Protein AF-A0A6C0FCB4-F1 (afdb_monomer)

Radius of gyration: 22.5 Å; Cα contacts (8 Å, |Δi|>4): 168; chains: 1; bounding box: 81×47×29 Å

Foldseek 3Di:
DDDDDDDDDPPPPPPPPDPDPPDQFKAWDKDQDPDQQAGIKIFIDGNNHTDDIDGADGPPDAFCLHPVDPVVLVVVCVVCVVPDDLVDLNYRSVCCCQQGSNDNHNVVSVVRSCVVVVHD

pLDDT: mean 83.33, std 19.89, range [38.06, 97.88]

Organism: NCBI:txid1070528

Mean predicted aligned error: 10.15 Å

Solvent-accessible surface area (backbone atoms only — not comparable to full-atom values): 7071 Å² total; per-residue (Å²): 138,89,80,88,84,86,82,78,87,80,79,78,78,76,72,83,81,67,88,72,86,70,64,84,39,46,30,57,45,78,46,74,32,90,50,79,70,25,43,28,24,42,39,34,28,47,62,86,40,79,77,47,74,34,64,25,51,59,42,95,63,86,44,25,41,74,71,56,49,63,66,62,38,50,55,52,48,70,70,38,66,85,78,42,65,63,85,45,68,82,36,46,54,18,40,32,43,37,35,36,50,61,33,61,38,50,69,58,7,46,52,50,45,26,65,76,71,65,35,84

Nearest PDB structures (foldseek):
  4mda-assembly1_A  TM=3.218E-01  e=2.324E+00  Drosophila mauritiana
  5j8b-assembly1_z  TM=3.721E-01  e=3.433E+00  Thermus thermophilus HB8
  9asp-assembly1_B  TM=4.095E-01  e=9.718E+00  Homo sapiens
  9asn-assembly1_B  TM=2.136E-01  e=3.433E+00  Homo sapiens

Structure (mmCIF, N/CA/C/O backbone):
data_AF-A0A6C0FCB4-F1
#
_entry.id   AF-A0A6C0FCB4-F1
#
loop_
_atom_site.group_PDB
_atom_site.id
_atom_site.type_symbol
_atom_site.label_atom_id
_atom_site.label_alt_id
_atom_site.label_comp_id
_atom_site.label_asym_id
_atom_site.label_entity_id
_atom_site.label_seq_id
_atom_site.pdbx_PDB_ins_code
_atom_site.Cartn_x
_atom_site.Cartn_y
_atom_site.Cartn_z
_atom_site.occupancy
_atom_site.B_iso_or_equiv
_atom_site.auth_seq_id
_atom_site.auth_comp_id
_atom_site.auth_asym_id
_atom_site.auth_atom_id
_atom_site.pdbx_PDB_model_num
ATOM 1 N N . MET A 1 1 ? -64.954 35.441 -7.667 1.00 42.50 1 MET A N 1
ATOM 2 C CA . MET A 1 1 ? -65.011 34.122 -6.995 1.00 42.50 1 MET A CA 1
ATOM 3 C C . MET A 1 1 ? -63.681 33.387 -7.160 1.00 42.50 1 MET A C 1
ATOM 5 O O . MET A 1 1 ? -63.205 33.252 -8.270 1.00 42.50 1 MET A O 1
ATOM 9 N N . LYS A 1 2 ? -63.098 33.031 -6.006 1.00 40.91 2 LYS A N 1
ATOM 10 C CA . LYS A 1 2 ? -62.128 31.984 -5.609 1.00 40.91 2 LYS A CA 1
ATOM 11 C C . LYS A 1 2 ? -61.284 31.157 -6.613 1.00 40.91 2 LYS A C 1
ATOM 13 O O . LYS A 1 2 ? -61.780 30.575 -7.566 1.00 40.91 2 LYS A O 1
ATOM 18 N N . THR A 1 3 ? -60.068 30.902 -6.093 1.00 44.44 3 THR A N 1
ATOM 19 C CA . THR A 1 3 ? -59.055 29.834 -6.313 1.00 44.44 3 THR A CA 1
ATOM 20 C C . THR A 1 3 ? -57.971 30.168 -7.345 1.00 44.44 3 THR A C 1
ATOM 22 O O . THR A 1 3 ? -58.257 30.300 -8.520 1.00 44.44 3 THR A O 1
ATOM 25 N N . ILE A 1 4 ? -56.718 30.500 -6.984 1.00 45.31 4 ILE A N 1
ATOM 26 C CA . ILE A 1 4 ? -55.683 29.837 -6.146 1.00 45.31 4 ILE A CA 1
ATOM 27 C C . ILE A 1 4 ? -55.354 28.419 -6.632 1.00 45.31 4 ILE A C 1
ATOM 29 O O . ILE A 1 4 ? -55.779 27.430 -6.041 1.00 45.31 4 ILE A O 1
ATOM 33 N N . GLY A 1 5 ? -54.522 28.334 -7.672 1.00 44.12 5 GLY A N 1
ATOM 34 C CA . GLY A 1 5 ? -53.808 27.119 -8.064 1.00 44.12 5 GLY A CA 1
ATOM 35 C C . GLY A 1 5 ? -52.383 27.114 -7.505 1.00 44.12 5 GLY A C 1
ATOM 36 O O . GLY A 1 5 ? -51.462 27.635 -8.126 1.00 44.12 5 GLY A O 1
ATOM 37 N N . LYS A 1 6 ? -52.182 26.526 -6.321 1.00 46.75 6 LYS A N 1
ATOM 38 C CA . LYS A 1 6 ? -50.847 26.167 -5.810 1.00 46.75 6 LYS A CA 1
ATOM 39 C C . LYS A 1 6 ? -50.385 24.906 -6.541 1.00 46.75 6 LYS A C 1
ATOM 41 O O . LYS A 1 6 ? -51.103 23.912 -6.482 1.00 46.75 6 LYS A O 1
ATOM 46 N N . ASN A 1 7 ? -49.182 24.873 -7.128 1.00 41.56 7 ASN A N 1
ATOM 47 C CA . ASN A 1 7 ? -48.605 23.586 -7.530 1.00 41.56 7 ASN A CA 1
ATOM 48 C C . ASN A 1 7 ? -47.086 23.457 -7.311 1.00 41.56 7 ASN A C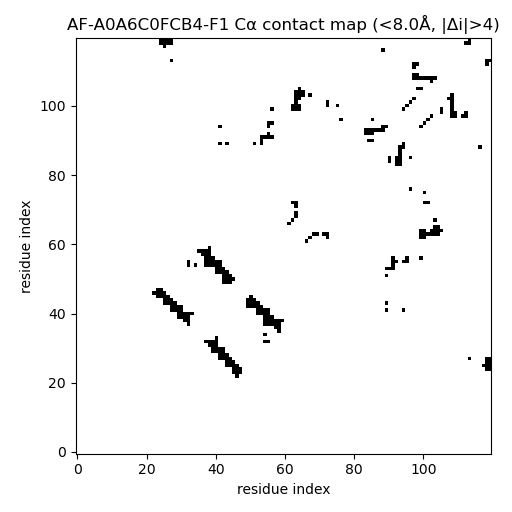 1
ATOM 50 O O . ASN A 1 7 ? -46.264 24.042 -8.004 1.00 41.56 7 ASN A O 1
ATOM 54 N N . LYS A 1 8 ? -46.790 22.599 -6.324 1.00 47.47 8 LYS A N 1
ATOM 55 C CA . LYS A 1 8 ? -45.701 21.611 -6.228 1.00 47.47 8 LYS A CA 1
ATOM 56 C C . LYS A 1 8 ? -44.244 22.089 -6.282 1.00 47.47 8 LYS A C 1
ATOM 58 O O . LYS A 1 8 ? -43.532 21.950 -7.270 1.00 47.47 8 LYS A O 1
ATOM 63 N N . ARG A 1 9 ? -43.746 22.417 -5.083 1.00 43.75 9 ARG A N 1
ATOM 64 C CA . ARG A 1 9 ? -42.350 22.188 -4.675 1.00 43.75 9 ARG A CA 1
ATOM 65 C C . ARG A 1 9 ? -42.020 20.695 -4.817 1.00 43.75 9 ARG A C 1
ATOM 67 O O . ARG A 1 9 ? -42.534 19.878 -4.058 1.00 43.75 9 ARG A O 1
ATOM 74 N N . ASN A 1 10 ? -41.164 20.345 -5.774 1.00 39.56 10 ASN A N 1
ATOM 75 C CA . ASN A 1 10 ? -40.653 18.988 -5.949 1.00 39.56 10 ASN A CA 1
ATOM 76 C C . ASN A 1 10 ? -39.383 18.806 -5.100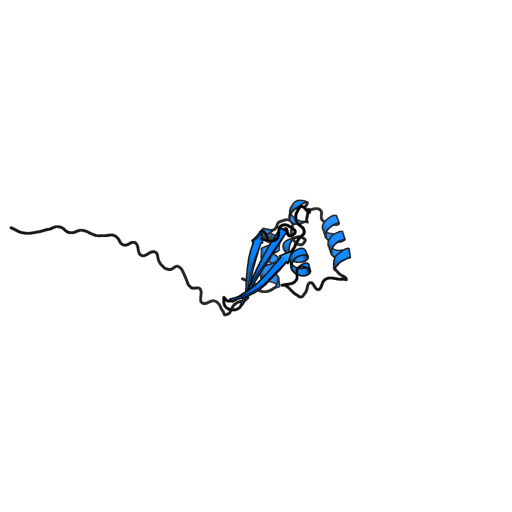 1.00 39.56 10 ASN A C 1
ATOM 78 O O . ASN A 1 10 ? -38.259 19.020 -5.556 1.00 39.56 10 ASN A O 1
ATOM 82 N N . THR A 1 11 ? -39.560 18.459 -3.825 1.00 42.19 11 THR A N 1
ATOM 83 C CA . THR A 1 11 ? -38.470 18.055 -2.933 1.00 42.19 11 THR A CA 1
ATOM 84 C C . THR A 1 11 ? -37.987 16.667 -3.341 1.00 42.19 11 THR A C 1
ATOM 86 O O . THR A 1 11 ? -38.470 15.636 -2.873 1.00 42.19 11 THR A O 1
ATOM 89 N N . LYS A 1 12 ? -36.995 16.625 -4.235 1.00 41.88 12 LYS A N 1
ATOM 90 C CA . LYS A 1 12 ? -36.304 15.388 -4.602 1.00 41.88 12 LYS A CA 1
ATOM 91 C C . LYS A 1 12 ? -35.525 14.886 -3.382 1.00 41.88 12 LYS A C 1
ATOM 93 O O . LYS A 1 12 ? -34.371 15.252 -3.164 1.00 41.88 12 LYS A O 1
ATOM 98 N N . LYS A 1 13 ? -36.191 14.052 -2.573 1.00 41.34 13 LYS A N 1
ATOM 99 C CA . LYS A 1 13 ? -35.617 13.148 -1.568 1.00 41.34 13 LYS A CA 1
ATOM 100 C C . LYS A 1 13 ? -34.403 12.467 -2.207 1.00 41.34 13 LYS A C 1
ATOM 102 O O . LYS A 1 13 ? -34.543 11.497 -2.950 1.00 41.34 13 LYS A O 1
ATOM 107 N N . ARG A 1 14 ? -33.193 12.974 -1.947 1.00 40.19 14 ARG A N 1
ATOM 108 C CA . ARG A 1 14 ? -31.970 12.211 -2.208 1.00 40.19 14 ARG A CA 1
ATOM 109 C C . ARG A 1 14 ? -31.973 11.092 -1.183 1.00 40.19 14 ARG A C 1
ATOM 111 O O . ARG A 1 14 ? -31.641 11.286 -0.018 1.00 40.19 14 ARG A O 1
ATOM 118 N N . SER A 1 15 ? -32.451 9.941 -1.641 1.00 41.94 15 SER A N 1
ATOM 119 C CA . SER A 1 15 ? -32.334 8.649 -0.989 1.00 41.94 15 SER A CA 1
ATOM 120 C C . SER A 1 15 ? -30.957 8.541 -0.338 1.00 41.94 15 SER A C 1
ATOM 122 O O . SER A 1 15 ? -29.940 8.547 -1.040 1.00 41.94 15 SER A O 1
ATOM 124 N N . LYS A 1 16 ? -30.928 8.453 0.995 1.00 45.34 16 LYS A N 1
ATOM 125 C CA . LYS A 1 16 ? -29.773 7.965 1.747 1.00 45.34 16 LYS A CA 1
ATOM 126 C C . LYS A 1 16 ? -29.482 6.559 1.217 1.00 45.34 16 LYS A C 1
ATOM 128 O O . LYS A 1 16 ? -30.125 5.596 1.621 1.00 45.34 16 LYS A O 1
ATOM 133 N N . LYS A 1 17 ? -28.589 6.451 0.230 1.00 44.78 17 LYS A N 1
ATOM 134 C CA . LYS A 1 17 ? -28.144 5.166 -0.308 1.00 44.78 17 LYS A CA 1
ATOM 135 C C . LYS A 1 17 ? -27.316 4.483 0.774 1.00 44.78 17 LYS A C 1
ATOM 137 O O . LYS A 1 17 ? -26.152 4.809 0.965 1.00 44.78 17 LYS A O 1
ATOM 142 N N . GLY A 1 18 ? -27.976 3.560 1.466 1.00 38.06 18 GLY A N 1
ATOM 143 C CA . GLY A 1 18 ? -27.394 2.334 1.992 1.00 38.06 18 GLY A CA 1
ATOM 144 C C . GLY A 1 18 ? -26.281 2.520 3.011 1.00 38.06 18 GLY A C 1
ATOM 145 O O . GLY A 1 18 ? -25.108 2.339 2.691 1.00 38.06 18 GLY A O 1
ATOM 146 N N . GLY A 1 19 ? -26.663 2.736 4.270 1.00 40.34 19 GLY A N 1
ATOM 147 C CA . GLY A 1 19 ? -25.892 2.170 5.370 1.00 40.34 19 GLY A CA 1
ATOM 148 C C . GLY A 1 19 ? -25.890 0.651 5.203 1.00 40.34 19 GLY A C 1
ATOM 149 O O . GLY A 1 19 ? -26.859 -0.013 5.547 1.00 40.34 19 GLY A O 1
ATOM 150 N N . SER A 1 20 ? -24.839 0.110 4.585 1.00 43.94 20 SER A N 1
ATOM 151 C CA . SER A 1 20 ? -24.623 -1.332 4.513 1.00 43.94 20 SER A CA 1
ATOM 152 C C . SER A 1 20 ? -24.228 -1.805 5.906 1.00 43.94 20 SER A C 1
ATOM 154 O O . SER A 1 20 ? -23.072 -1.675 6.299 1.00 43.94 20 SER A O 1
ATOM 156 N N . SER A 1 21 ? -25.178 -2.390 6.626 1.00 49.53 21 SER A N 1
ATOM 157 C CA . SER A 1 21 ? -25.010 -3.180 7.850 1.00 49.53 21 SER A CA 1
ATOM 158 C C . SER A 1 21 ? -24.206 -4.477 7.624 1.00 49.53 21 SER A C 1
ATOM 160 O O . SER A 1 21 ? -24.505 -5.519 8.199 1.00 49.53 21 SER A O 1
ATOM 162 N N . ARG A 1 22 ? -23.160 -4.449 6.785 1.00 49.19 22 ARG A N 1
ATOM 163 C CA . ARG A 1 22 ? -22.237 -5.578 6.620 1.00 49.19 22 ARG A CA 1
ATOM 164 C C . ARG A 1 22 ? -21.068 -5.417 7.573 1.00 49.19 22 ARG A C 1
ATOM 166 O O . ARG A 1 22 ? -20.040 -4.859 7.210 1.00 49.19 22 ARG A O 1
ATOM 173 N N . ALA A 1 23 ? -21.295 -5.973 8.757 1.00 49.31 23 ALA A N 1
ATOM 174 C CA . ALA A 1 23 ? -20.327 -6.338 9.773 1.00 49.31 23 ALA A CA 1
ATOM 175 C C . ALA A 1 23 ? -19.517 -5.193 10.393 1.00 49.31 23 ALA A C 1
ATOM 177 O O . ALA A 1 23 ? -19.038 -4.260 9.755 1.00 49.31 23 ALA A O 1
ATOM 178 N N . ASN A 1 24 ? -19.291 -5.353 11.686 1.00 60.06 24 ASN A N 1
ATOM 179 C CA . ASN A 1 24 ? -18.100 -4.920 12.396 1.00 60.06 24 ASN A CA 1
ATOM 180 C C . ASN A 1 24 ? -16.834 -5.389 11.631 1.00 60.06 24 ASN A C 1
ATOM 182 O O . ASN A 1 24 ? -16.252 -6.425 11.934 1.00 60.06 24 ASN A O 1
ATOM 186 N N . GLY A 1 25 ? -16.502 -4.698 10.533 1.00 74.88 25 GLY A N 1
ATOM 187 C CA . GLY A 1 25 ? -15.687 -5.225 9.439 1.00 74.88 25 GLY A CA 1
ATOM 188 C C . GLY A 1 25 ? -14.369 -4.483 9.251 1.00 74.88 25 GLY A C 1
ATOM 189 O O . GLY A 1 25 ? -14.308 -3.248 9.279 1.00 74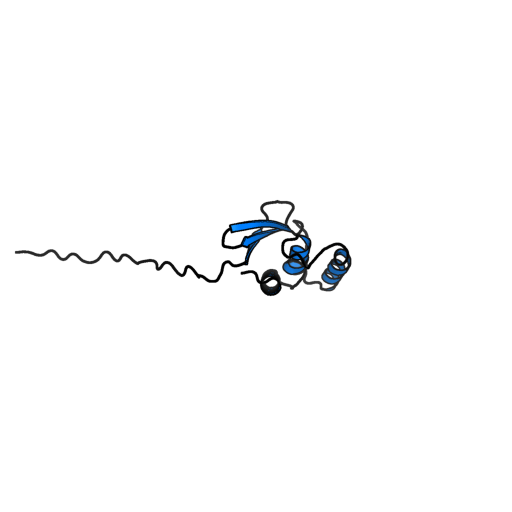.88 25 GLY A O 1
ATOM 190 N N . LYS A 1 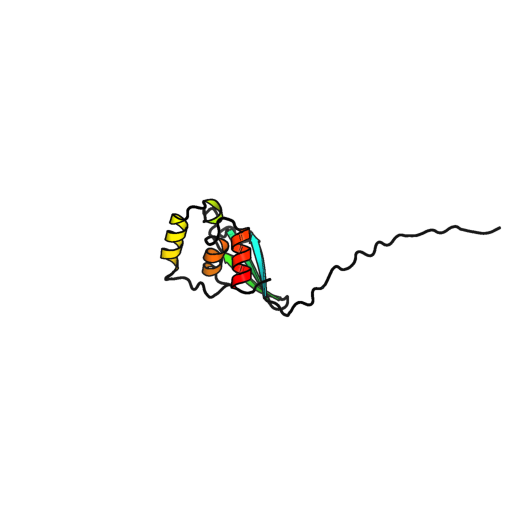26 ? -13.304 -5.256 9.024 1.00 92.94 26 LYS A N 1
ATOM 191 C CA . LYS A 1 26 ? -11.965 -4.757 8.704 1.00 92.94 26 LYS A CA 1
ATOM 192 C C . LYS A 1 26 ? -11.987 -4.071 7.339 1.00 92.94 26 LYS A C 1
ATOM 194 O O . LYS A 1 26 ? -12.364 -4.668 6.335 1.00 92.94 26 LYS A O 1
ATOM 199 N N . ARG A 1 27 ? -11.546 -2.815 7.277 1.00 95.19 27 ARG A N 1
ATOM 200 C CA . ARG A 1 27 ? -11.514 -2.013 6.044 1.00 95.19 27 ARG A CA 1
ATOM 201 C C . ARG A 1 27 ? -10.157 -1.355 5.864 1.00 95.19 27 ARG A C 1
ATOM 203 O O . ARG A 1 27 ? -9.563 -0.879 6.831 1.00 95.19 27 ARG A O 1
ATOM 210 N N . VAL A 1 28 ? -9.693 -1.259 4.620 1.00 96.75 28 VAL A N 1
ATOM 211 C CA . VAL A 1 28 ? -8.438 -0.570 4.292 1.00 96.75 28 VAL A CA 1
ATOM 212 C C . VAL A 1 28 ? -8.623 0.429 3.154 1.00 96.75 28 VAL A C 1
ATOM 214 O O . VAL A 1 28 ? -9.223 0.147 2.112 1.00 96.75 28 VAL A O 1
ATOM 217 N N . VAL A 1 29 ? -8.080 1.630 3.351 1.00 96.62 29 VAL A N 1
ATOM 218 C CA . VAL A 1 29 ? -8.085 2.698 2.348 1.00 96.62 29 VAL A CA 1
ATOM 219 C C . VAL A 1 29 ? -6.659 3.066 1.986 1.00 96.62 29 VAL A C 1
ATOM 221 O O . VAL A 1 29 ? -5.886 3.493 2.840 1.00 96.62 29 VAL A O 1
ATOM 224 N N . PHE A 1 30 ? -6.336 2.946 0.704 1.00 96.69 30 PHE A N 1
ATOM 225 C CA . PHE A 1 30 ? -5.050 3.343 0.146 1.00 96.69 30 PHE A CA 1
ATOM 226 C C . PHE A 1 30 ? -5.132 4.764 -0.408 1.00 96.69 30 PHE A C 1
ATOM 228 O O . PHE A 1 30 ? -6.049 5.085 -1.164 1.00 96.69 30 PHE A O 1
ATOM 235 N N . LYS A 1 31 ? -4.178 5.617 -0.033 1.00 96.19 31 LYS A N 1
ATOM 236 C CA . LYS A 1 31 ? -4.061 7.006 -0.502 1.00 96.19 31 LYS A CA 1
ATOM 237 C C . LYS A 1 31 ? -2.598 7.341 -0.789 1.00 96.19 31 LYS A C 1
ATOM 239 O O . LYS A 1 31 ? -1.700 6.627 -0.339 1.00 96.19 31 LYS A O 1
ATOM 244 N N . LYS A 1 32 ? -2.344 8.446 -1.500 1.00 96.00 32 LYS A N 1
ATOM 245 C CA . LYS A 1 32 ? -1.005 9.058 -1.501 1.00 96.00 32 LYS A CA 1
ATOM 246 C C . LYS A 1 32 ? -0.608 9.383 -0.061 1.00 96.00 32 LYS A C 1
ATOM 248 O O . LYS A 1 32 ? -1.455 9.767 0.744 1.00 96.00 32 LYS A O 1
ATOM 253 N N . SER A 1 33 ? 0.659 9.160 0.262 1.00 95.56 33 SER A N 1
ATOM 254 C CA . SER A 1 33 ? 1.181 9.452 1.594 1.00 95.56 33 SER A CA 1
ATOM 255 C C . SER A 1 33 ? 1.172 10.959 1.857 1.00 95.56 33 SER A C 1
ATOM 257 O O . SER A 1 33 ? 1.517 11.735 0.973 1.00 95.56 33 SER A O 1
ATOM 259 N N . THR A 1 34 ? 0.835 11.364 3.081 1.00 96.56 34 THR A N 1
ATOM 260 C CA . THR A 1 34 ? 1.060 12.738 3.567 1.00 96.56 34 THR A CA 1
ATOM 261 C C . THR A 1 34 ? 2.517 12.989 3.963 1.00 96.56 34 THR A C 1
ATOM 263 O O . THR A 1 34 ? 2.953 14.129 4.027 1.00 96.56 34 THR A O 1
ATOM 266 N N . ASN A 1 35 ? 3.293 11.930 4.207 1.00 93.69 35 ASN A N 1
ATOM 267 C CA . ASN A 1 35 ? 4.737 12.011 4.406 1.00 93.69 35 ASN A CA 1
ATOM 268 C C . ASN A 1 35 ? 5.440 12.013 3.042 1.00 93.69 35 ASN A C 1
ATOM 270 O O . ASN A 1 35 ? 5.333 11.020 2.316 1.00 93.69 35 ASN A O 1
ATOM 274 N N . SER A 1 36 ? 6.183 13.082 2.744 1.00 93.00 36 SER A N 1
ATOM 275 C CA . SER A 1 36 ? 6.901 13.304 1.479 1.00 93.00 36 SER A CA 1
ATOM 276 C C . SER A 1 36 ? 7.966 12.249 1.167 1.00 93.00 36 SER A C 1
ATOM 278 O O . SER A 1 36 ? 8.244 11.988 0.001 1.00 93.00 36 SER A O 1
ATOM 280 N N . LYS A 1 37 ? 8.524 11.579 2.184 1.00 95.25 37 LYS A N 1
ATOM 281 C CA . LYS A 1 37 ? 9.513 10.499 2.012 1.00 95.25 37 LYS A CA 1
ATOM 282 C C . LYS A 1 37 ? 8.872 9.172 1.594 1.00 95.25 37 LYS A C 1
ATOM 284 O O . LYS A 1 37 ? 9.579 8.224 1.238 1.00 95.25 37 LYS A O 1
ATOM 289 N N . LYS A 1 38 ? 7.542 9.061 1.669 1.00 96.81 38 LYS A N 1
ATOM 290 C CA . LYS A 1 38 ? 6.799 7.824 1.402 1.00 96.81 38 LYS A CA 1
ATOM 291 C C . LYS A 1 38 ? 5.855 7.995 0.223 1.00 96.81 38 LYS A C 1
ATOM 293 O O . LYS A 1 38 ? 5.341 9.076 -0.032 1.00 96.81 38 LYS A O 1
ATOM 298 N N . LYS A 1 39 ? 5.607 6.910 -0.506 1.00 95.06 39 LYS A N 1
ATOM 299 C CA . LYS A 1 39 ? 4.791 6.956 -1.725 1.00 95.06 39 LYS A CA 1
ATOM 300 C C . LYS A 1 39 ? 3.297 6.882 -1.418 1.00 95.06 39 LYS A C 1
ATOM 302 O O . LYS A 1 39 ? 2.514 7.715 -1.875 1.00 95.06 39 LYS A O 1
ATOM 307 N N . TYR A 1 40 ? 2.904 5.897 -0.617 1.00 96.88 40 TYR A N 1
ATOM 308 C CA . TYR A 1 40 ? 1.509 5.640 -0.277 1.00 96.88 40 TYR A CA 1
ATOM 309 C C . TYR A 1 40 ? 1.327 5.480 1.225 1.00 96.88 40 TYR A C 1
ATOM 311 O O . TYR A 1 40 ? 2.274 5.241 1.974 1.00 96.88 40 TYR A O 1
ATOM 319 N N . MET A 1 41 ? 0.080 5.607 1.657 1.00 97.50 41 MET A N 1
ATOM 320 C CA . MET A 1 41 ? -0.346 5.231 2.992 1.00 97.50 41 MET A CA 1
ATOM 321 C C . MET A 1 41 ? -1.579 4.337 2.923 1.00 97.50 41 MET A C 1
ATOM 323 O O . MET A 1 41 ? -2.466 4.543 2.091 1.00 97.50 41 MET A O 1
ATOM 327 N N . ALA A 1 42 ? -1.627 3.354 3.813 1.00 97.88 42 ALA A N 1
ATOM 328 C CA . ALA A 1 42 ? -2.799 2.538 4.075 1.00 97.88 42 ALA A CA 1
ATOM 329 C C . ALA A 1 42 ? -3.406 2.979 5.407 1.00 97.88 42 ALA A C 1
ATOM 331 O O . ALA A 1 42 ? -2.706 3.059 6.419 1.00 97.88 42 ALA A O 1
ATOM 332 N N . VAL A 1 43 ? -4.698 3.297 5.401 1.00 97.81 43 VAL A N 1
ATOM 333 C CA . VAL A 1 43 ? -5.466 3.619 6.604 1.00 97.81 43 VAL A CA 1
ATOM 334 C C . VAL A 1 43 ? -6.383 2.446 6.903 1.00 97.81 43 VAL A C 1
ATOM 336 O O . VAL A 1 43 ? -7.279 2.138 6.114 1.00 97.81 43 VAL A O 1
ATOM 339 N N . PHE A 1 44 ? -6.127 1.797 8.030 1.00 96.81 44 PHE A N 1
ATOM 340 C CA . PHE A 1 44 ? -6.853 0.635 8.510 1.00 96.81 44 PHE A CA 1
ATOM 341 C C . PHE A 1 44 ? -7.955 1.064 9.460 1.00 96.81 44 PHE A C 1
ATOM 343 O O . PHE A 1 44 ? -7.752 1.913 10.336 1.00 96.81 44 PHE A O 1
ATOM 350 N N . TYR A 1 45 ? -9.110 0.443 9.282 1.00 95.62 45 TYR A N 1
ATOM 351 C CA . TYR A 1 45 ? -10.282 0.639 10.105 1.00 95.62 45 TYR A CA 1
ATOM 352 C C . TYR A 1 45 ? -10.812 -0.704 10.584 1.00 95.62 45 TYR A C 1
ATOM 354 O O . TYR A 1 45 ? -10.793 -1.686 9.841 1.00 95.62 45 TYR A O 1
ATOM 362 N N . GLU A 1 46 ? -11.344 -0.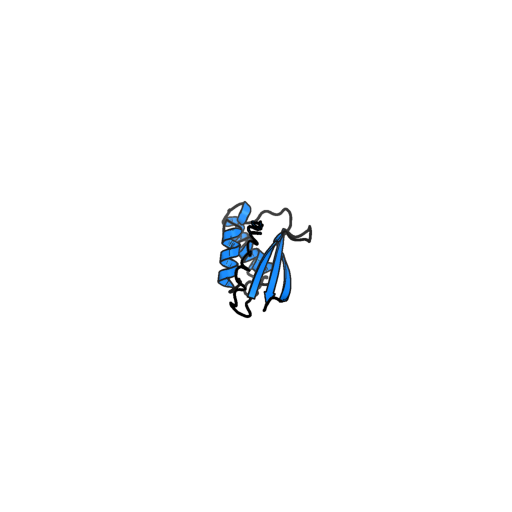703 11.795 1.00 93.25 46 GLU A N 1
ATOM 363 C CA . GLU A 1 46 ? -12.070 -1.815 12.389 1.00 93.25 46 GLU A CA 1
ATOM 364 C C . GLU A 1 46 ? -13.314 -1.238 13.055 1.00 93.25 46 GLU A C 1
ATOM 366 O O . GLU A 1 46 ? -13.243 -0.232 13.762 1.00 93.25 46 GLU A O 1
ATOM 371 N N . ASN A 1 47 ? -14.478 -1.802 12.739 1.00 90.06 47 ASN A N 1
ATOM 372 C CA . ASN A 1 47 ? -15.772 -1.362 13.278 1.00 90.06 47 ASN A CA 1
ATOM 373 C C . ASN A 1 47 ? -16.010 0.146 13.075 1.00 90.06 47 ASN A C 1
ATOM 375 O O . ASN A 1 47 ? -16.473 0.862 13.958 1.00 90.06 47 ASN A O 1
ATOM 379 N N . GLY A 1 48 ? -15.600 0.657 11.908 1.00 88.25 48 GLY A N 1
ATOM 380 C CA . GLY A 1 48 ? -15.701 2.074 11.549 1.00 88.25 48 GLY A CA 1
ATOM 381 C C . GLY A 1 48 ? -14.637 2.987 12.171 1.00 88.25 48 GLY A C 1
ATOM 382 O O . GLY A 1 48 ? -14.431 4.091 11.664 1.00 88.25 48 GLY A O 1
ATOM 383 N N . LYS A 1 49 ? -13.898 2.534 13.188 1.00 92.94 49 LYS A N 1
ATOM 384 C CA . LYS A 1 49 ? -12.852 3.317 13.855 1.00 92.94 49 LYS A CA 1
ATOM 385 C C . LYS A 1 49 ? -11.511 3.130 13.161 1.00 92.94 49 LYS A C 1
ATOM 387 O O . LYS A 1 49 ? -11.152 2.027 12.764 1.00 92.94 49 LYS A O 1
ATOM 392 N N . LYS A 1 50 ? -10.763 4.221 12.993 1.00 95.12 50 LYS A N 1
ATOM 393 C CA . LYS A 1 50 ? -9.392 4.171 12.474 1.00 95.12 50 LYS A CA 1
ATOM 394 C C . LYS A 1 50 ? -8.500 3.535 13.539 1.00 95.12 50 LYS A C 1
ATOM 396 O O . LYS A 1 50 ? -8.382 4.091 14.622 1.00 95.12 50 LYS A O 1
ATOM 401 N N . ILE A 1 51 ? -7.841 2.432 13.199 1.00 96.56 51 ILE A N 1
ATOM 402 C CA . ILE A 1 51 ? -6.942 1.721 14.121 1.00 96.56 51 ILE A CA 1
ATOM 403 C C . ILE A 1 51 ? -5.467 1.989 13.821 1.00 96.56 51 ILE A C 1
ATOM 405 O O . ILE A 1 51 ? -4.644 2.016 14.728 1.00 96.56 51 ILE A O 1
ATOM 409 N N . LYS A 1 52 ? -5.105 2.208 12.548 1.00 96.38 52 LYS A N 1
ATOM 410 C CA . LYS A 1 52 ? -3.705 2.410 12.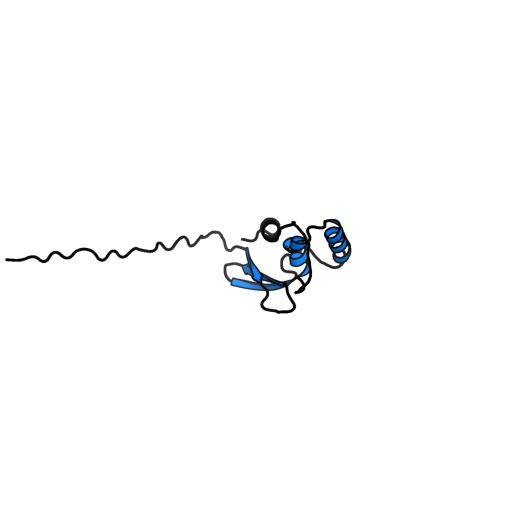156 1.00 96.38 52 LYS A CA 1
ATOM 411 C C . LYS A 1 52 ? -3.581 3.144 10.830 1.00 96.38 52 LYS A C 1
ATOM 413 O O . LYS A 1 52 ? -4.382 2.959 9.916 1.00 96.38 52 LYS A O 1
ATOM 418 N N . THR A 1 53 ? -2.534 3.948 10.700 1.00 97.62 53 THR A N 1
ATOM 419 C CA . THR A 1 53 ? -2.034 4.411 9.402 1.00 97.62 53 THR A CA 1
ATOM 420 C C . THR A 1 53 ? -0.626 3.884 9.218 1.00 97.62 53 THR A C 1
ATOM 422 O O . THR A 1 53 ? 0.180 3.906 10.142 1.00 97.62 53 THR A O 1
ATOM 425 N N . THR A 1 54 ? -0.320 3.380 8.031 1.00 97.81 54 THR A N 1
ATOM 426 C CA . THR A 1 54 ? 1.023 2.902 7.707 1.00 97.81 54 THR A CA 1
ATOM 427 C C . THR A 1 54 ? 1.456 3.492 6.386 1.00 97.81 54 THR A C 1
ATOM 429 O O . THR A 1 54 ? 0.793 3.305 5.368 1.00 97.81 54 THR A O 1
ATOM 432 N N . HIS A 1 55 ? 2.564 4.225 6.420 1.00 97.88 55 HIS A N 1
ATOM 433 C CA . HIS A 1 55 ? 3.189 4.811 5.243 1.00 97.88 55 HIS A CA 1
ATOM 434 C C . HIS A 1 55 ? 4.211 3.824 4.674 1.00 97.88 55 HIS A C 1
ATOM 436 O O . HIS A 1 55 ? 5.020 3.270 5.419 1.00 97.88 55 HIS A O 1
ATOM 442 N N . PHE A 1 56 ? 4.185 3.594 3.364 1.00 96.69 56 PHE A N 1
ATOM 443 C CA . PHE A 1 56 ? 4.996 2.564 2.716 1.00 96.69 56 PHE A CA 1
ATOM 444 C C . PHE A 1 56 ? 5.424 2.966 1.300 1.00 96.69 56 PHE A C 1
ATOM 446 O O . PHE A 1 56 ? 4.866 3.884 0.687 1.00 96.69 56 PHE A O 1
ATOM 453 N N . GLY A 1 57 ? 6.455 2.276 0.801 1.00 94.38 57 GLY A N 1
ATOM 454 C CA . GLY A 1 57 ? 7.173 2.631 -0.423 1.00 94.38 57 GLY A CA 1
ATOM 455 C C . GLY A 1 57 ? 7.986 3.920 -0.278 1.00 94.38 57 GLY A C 1
ATOM 456 O O . GLY A 1 57 ? 7.532 4.888 0.327 1.00 94.38 57 GLY A O 1
ATOM 457 N N . ALA A 1 58 ? 9.192 3.954 -0.840 1.00 93.44 58 ALA A N 1
ATOM 458 C CA . ALA A 1 58 ? 9.983 5.181 -0.916 1.00 93.44 58 ALA A CA 1
ATOM 459 C C . ALA A 1 58 ? 9.437 6.105 -2.019 1.00 93.44 58 ALA A C 1
ATOM 461 O O . ALA A 1 58 ? 9.063 5.640 -3.104 1.00 93.44 58 ALA A O 1
ATOM 462 N N . ALA A 1 59 ? 9.367 7.407 -1.735 1.00 91.69 59 ALA A N 1
ATOM 463 C CA . ALA A 1 59 ? 9.040 8.411 -2.744 1.00 91.69 59 ALA A CA 1
ATOM 464 C C . ALA A 1 59 ? 10.105 8.430 -3.858 1.00 91.69 59 ALA A C 1
ATOM 466 O O . ALA A 1 59 ? 11.252 8.059 -3.632 1.00 91.69 59 ALA A O 1
ATOM 467 N N . GLY A 1 60 ? 9.712 8.778 -5.086 1.00 88.56 60 GLY A N 1
ATOM 468 C CA . GLY A 1 60 ? 10.610 8.807 -6.255 1.00 88.56 60 GLY A CA 1
ATOM 469 C C . GLY A 1 60 ? 11.002 7.437 -6.829 1.00 88.56 60 GLY A C 1
ATOM 470 O O . GLY A 1 60 ? 11.183 7.311 -8.035 1.00 88.56 60 GLY A O 1
ATOM 471 N N . MET A 1 61 ? 11.030 6.375 -6.021 1.00 88.94 61 MET A N 1
ATOM 472 C CA . MET A 1 61 ? 11.516 5.065 -6.470 1.00 88.94 61 MET A CA 1
ATOM 473 C C . MET A 1 61 ? 10.574 4.362 -7.457 1.00 88.94 61 MET A C 1
ATOM 475 O O . MET A 1 61 ? 9.349 4.528 -7.415 1.00 88.94 61 MET A O 1
ATOM 479 N N . SER A 1 62 ? 11.140 3.533 -8.338 1.00 88.06 62 SER A N 1
ATOM 480 C CA . SER A 1 62 ? 10.382 2.660 -9.244 1.00 88.06 62 SER A CA 1
ATOM 481 C C . SER A 1 62 ? 10.119 1.292 -8.608 1.00 88.06 62 SER A C 1
ATOM 483 O O . SER A 1 62 ? 10.988 0.741 -7.933 1.00 88.06 62 SER A O 1
ATOM 485 N N . ASP A 1 63 ? 8.919 0.759 -8.820 1.00 90.81 63 ASP A N 1
ATOM 486 C CA . ASP A 1 63 ? 8.461 -0.542 -8.328 1.00 90.81 63 ASP A CA 1
ATOM 487 C C . ASP A 1 63 ? 7.767 -1.329 -9.446 1.00 90.81 63 ASP A C 1
ATOM 489 O O . ASP A 1 63 ? 7.600 -0.832 -10.567 1.00 90.81 63 ASP A O 1
ATOM 493 N N . TYR A 1 64 ? 7.371 -2.569 -9.147 1.00 88.44 64 TYR A N 1
ATOM 494 C CA . TYR A 1 64 ? 6.816 -3.489 -10.140 1.00 88.44 64 TYR A CA 1
ATOM 495 C C . TYR A 1 64 ? 5.574 -2.927 -10.836 1.00 88.44 64 TYR A C 1
ATOM 497 O O . TYR A 1 64 ? 5.368 -3.184 -12.020 1.00 88.44 64 TYR A O 1
ATOM 505 N N . THR A 1 65 ? 4.796 -2.091 -10.138 1.00 85.00 65 THR A N 1
ATOM 506 C CA . THR A 1 65 ? 3.617 -1.427 -10.715 1.00 85.00 65 THR A CA 1
ATOM 507 C C . THR A 1 65 ? 3.947 -0.402 -11.805 1.00 85.00 65 THR A C 1
ATOM 509 O O . THR A 1 65 ? 3.059 -0.022 -12.566 1.00 85.00 65 THR A O 1
ATOM 512 N N . LYS A 1 66 ? 5.209 0.043 -11.898 1.00 83.94 66 LYS A N 1
ATOM 513 C CA . LYS A 1 66 ? 5.700 0.973 -12.924 1.00 83.94 66 LYS A CA 1
ATOM 514 C C . LYS A 1 66 ? 6.498 0.261 -14.011 1.00 83.94 66 LYS A C 1
ATOM 516 O O . LYS A 1 66 ? 6.147 0.363 -15.180 1.00 83.94 66 LYS A O 1
ATOM 521 N N . HIS A 1 67 ? 7.564 -0.449 -13.632 1.00 87.38 67 HIS A N 1
ATOM 522 C CA . HIS A 1 67 ? 8.511 -1.018 -14.598 1.00 87.38 67 HIS A CA 1
ATOM 523 C C . HIS A 1 67 ? 8.089 -2.382 -15.150 1.00 87.38 67 HIS A C 1
ATOM 525 O O . HIS A 1 67 ? 8.569 -2.773 -16.205 1.00 87.38 67 HIS A O 1
ATOM 531 N N . LYS A 1 68 ? 7.251 -3.140 -14.426 1.00 91.00 68 LYS A N 1
ATOM 532 C CA . LYS A 1 68 ? 6.751 -4.478 -14.808 1.00 91.00 68 LYS A CA 1
ATOM 533 C C . LYS A 1 68 ? 7.816 -5.561 -15.083 1.00 91.00 68 LYS A C 1
ATOM 535 O O . LYS A 1 68 ? 7.463 -6.695 -15.365 1.00 91.00 68 LYS A O 1
ATOM 540 N N . ASP A 1 69 ? 9.099 -5.248 -14.921 1.00 91.56 69 ASP A N 1
ATOM 541 C CA . ASP A 1 69 ? 10.215 -6.204 -14.896 1.00 91.56 69 ASP A CA 1
ATOM 542 C C . ASP A 1 69 ? 10.095 -7.224 -13.737 1.00 91.56 69 ASP A C 1
ATOM 544 O O . ASP A 1 69 ? 10.122 -6.876 -12.546 1.00 91.56 69 ASP A O 1
ATOM 548 N N . SER A 1 70 ? 9.957 -8.498 -14.107 1.00 89.69 70 SER A N 1
ATOM 549 C CA . SER A 1 70 ? 9.807 -9.643 -13.206 1.00 89.69 70 SER A CA 1
ATOM 550 C C . SER A 1 70 ? 11.107 -10.022 -12.484 1.00 89.69 70 SER A C 1
ATOM 552 O O . SER A 1 70 ? 11.056 -10.426 -11.319 1.00 89.69 70 SER A O 1
ATOM 554 N N . ALA A 1 71 ? 12.273 -9.818 -13.100 1.00 92.12 71 ALA A N 1
ATOM 555 C CA . ALA A 1 71 ? 13.570 -10.084 -12.484 1.00 92.12 71 ALA A CA 1
ATOM 556 C C . ALA A 1 71 ? 13.843 -9.106 -11.330 1.00 92.12 71 ALA A C 1
ATOM 558 O O . ALA A 1 71 ? 14.283 -9.509 -10.250 1.00 92.12 71 ALA A O 1
ATOM 559 N N . ARG A 1 72 ? 13.494 -7.821 -11.496 1.00 91.50 72 ARG A N 1
ATOM 560 C CA . ARG A 1 72 ? 13.533 -6.824 -10.405 1.00 91.50 72 ARG A CA 1
ATOM 561 C C . ARG A 1 72 ? 12.629 -7.204 -9.241 1.00 91.50 72 ARG A C 1
ATOM 563 O O . ARG A 1 72 ? 13.025 -7.049 -8.084 1.00 91.50 72 ARG A O 1
ATOM 570 N N . LYS A 1 73 ? 11.434 -7.722 -9.535 1.00 91.31 73 LYS A N 1
ATOM 571 C CA . LYS A 1 73 ? 10.527 -8.244 -8.509 1.00 91.31 73 LYS A CA 1
ATOM 572 C C . LYS A 1 73 ? 11.176 -9.401 -7.754 1.00 91.31 73 LYS A C 1
ATOM 574 O O . LYS A 1 73 ? 11.164 -9.375 -6.526 1.00 91.31 73 LYS A O 1
ATOM 579 N N . GLN A 1 74 ? 11.793 -10.359 -8.446 1.00 91.38 74 GLN A N 1
ATOM 580 C CA . GLN A 1 74 ? 12.461 -11.483 -7.787 1.00 91.38 74 GLN A CA 1
ATOM 581 C C . GLN A 1 74 ? 13.616 -11.026 -6.886 1.00 91.38 74 GLN A C 1
ATOM 583 O O . GLN A 1 74 ? 13.718 -11.476 -5.745 1.00 91.38 74 GLN A O 1
ATOM 588 N N . ARG A 1 75 ? 14.435 -10.065 -7.335 1.00 93.00 75 ARG A N 1
ATOM 589 C CA . ARG A 1 75 ? 15.495 -9.473 -6.498 1.00 93.00 75 ARG A CA 1
ATOM 590 C C . ARG A 1 75 ? 14.937 -8.806 -5.243 1.00 93.00 75 ARG A C 1
ATOM 592 O O . ARG A 1 75 ? 15.489 -8.983 -4.158 1.00 93.00 75 ARG A O 1
ATOM 599 N N . TYR A 1 76 ? 13.820 -8.082 -5.362 1.00 91.88 76 TYR A N 1
ATOM 600 C CA . TYR A 1 76 ? 13.132 -7.534 -4.193 1.00 91.88 76 TYR A CA 1
ATOM 601 C C . TYR A 1 76 ? 12.700 -8.646 -3.227 1.00 91.88 76 TYR A C 1
ATOM 603 O O . TYR A 1 76 ? 12.939 -8.515 -2.027 1.00 91.88 76 TYR A O 1
ATOM 611 N N . MET A 1 77 ? 12.103 -9.734 -3.731 1.00 90.56 77 MET A N 1
ATOM 612 C CA . MET A 1 77 ? 11.667 -10.863 -2.896 1.00 90.56 77 MET A CA 1
ATOM 613 C C . MET A 1 77 ? 12.830 -11.494 -2.143 1.00 90.56 77 MET A C 1
ATOM 615 O O . MET A 1 77 ? 12.739 -11.683 -0.934 1.00 90.56 77 MET A O 1
ATOM 619 N N . ASN A 1 78 ? 13.928 -11.773 -2.842 1.00 91.31 78 ASN A N 1
ATOM 620 C CA . ASN A 1 78 ? 15.095 -12.426 -2.260 1.00 91.31 78 ASN A CA 1
ATOM 621 C C . ASN A 1 78 ? 15.713 -11.599 -1.127 1.00 91.31 78 ASN A C 1
ATOM 623 O O . ASN A 1 78 ? 16.126 -12.172 -0.125 1.00 91.31 78 ASN A O 1
ATOM 627 N N . ARG A 1 79 ? 15.727 -10.267 -1.258 1.00 90.94 79 ARG A N 1
ATOM 628 C CA . ARG A 1 79 ? 16.275 -9.364 -0.238 1.00 90.94 79 ARG A CA 1
ATOM 629 C C . ARG A 1 79 ? 15.399 -9.246 1.012 1.00 90.94 79 ARG A C 1
ATOM 631 O O . ARG A 1 79 ? 15.933 -9.087 2.100 1.00 90.94 79 ARG A O 1
ATOM 638 N N . HIS A 1 80 ? 14.075 -9.295 0.863 1.00 90.25 80 HIS A N 1
ATOM 639 C CA . HIS A 1 80 ? 13.155 -9.005 1.973 1.00 90.25 80 HIS A CA 1
ATOM 640 C C . HIS A 1 80 ? 12.526 -10.247 2.606 1.00 90.25 80 HIS A C 1
ATOM 642 O O . HIS A 1 80 ? 12.004 -10.149 3.710 1.00 90.25 80 HIS A O 1
ATOM 648 N N . LYS A 1 81 ? 12.600 -11.422 1.962 1.00 86.9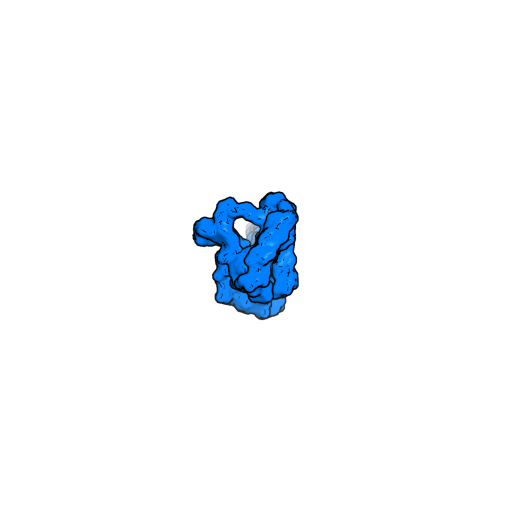4 81 LYS A N 1
ATOM 649 C CA . LYS A 1 81 ? 12.022 -12.665 2.508 1.00 86.94 81 LYS A CA 1
ATOM 650 C C . LYS A 1 81 ? 12.555 -13.041 3.895 1.00 86.94 81 LYS A C 1
ATOM 652 O O . LYS A 1 81 ? 11.855 -13.716 4.632 1.00 86.94 81 LYS A O 1
ATOM 657 N N . ALA A 1 82 ? 13.787 -12.643 4.219 1.00 85.62 82 ALA A N 1
ATOM 658 C CA . ALA A 1 82 ? 14.456 -13.000 5.469 1.00 85.62 82 ALA A CA 1
ATOM 659 C C . ALA A 1 82 ? 14.203 -11.995 6.605 1.00 85.62 82 ALA A C 1
ATOM 661 O O . ALA A 1 82 ? 14.397 -12.331 7.766 1.00 85.62 82 ALA A O 1
ATOM 662 N N . THR A 1 83 ? 13.800 -10.762 6.282 1.00 85.00 83 THR A N 1
ATOM 663 C CA . THR A 1 83 ? 13.738 -9.648 7.244 1.00 85.00 83 THR A CA 1
ATOM 664 C C . THR A 1 83 ? 12.332 -9.092 7.442 1.00 85.00 83 THR A C 1
ATOM 666 O O . THR A 1 83 ? 12.075 -8.414 8.435 1.00 85.00 83 THR A O 1
ATOM 669 N N . GLU A 1 84 ? 11.406 -9.362 6.519 1.00 87.56 84 GLU A N 1
ATOM 670 C CA . GLU A 1 84 ? 10.037 -8.863 6.584 1.00 87.56 84 GLU A CA 1
ATOM 671 C C . GLU A 1 84 ? 9.033 -9.970 6.904 1.00 87.56 84 GLU A C 1
ATOM 673 O O . GLU A 1 84 ? 8.920 -10.972 6.200 1.00 87.56 84 GLU A O 1
ATOM 678 N N . ASP A 1 85 ? 8.203 -9.721 7.914 1.00 87.12 85 ASP A N 1
ATOM 679 C CA . ASP A 1 85 ? 7.037 -10.549 8.189 1.00 87.12 85 ASP A CA 1
ATOM 680 C C . ASP A 1 85 ? 5.859 -10.131 7.293 1.00 87.12 85 ASP A C 1
ATOM 682 O O . ASP A 1 85 ? 5.100 -9.197 7.578 1.00 87.12 85 ASP A O 1
ATOM 686 N N . TRP A 1 86 ? 5.707 -10.844 6.178 1.00 89.12 86 TRP A N 1
ATOM 687 C CA . TRP A 1 86 ? 4.619 -10.631 5.224 1.00 89.12 86 TRP A CA 1
ATOM 688 C C . TRP A 1 86 ? 3.267 -11.175 5.695 1.00 89.12 86 TRP A C 1
ATOM 690 O O . TRP A 1 86 ? 2.261 -10.922 5.031 1.00 89.12 86 TRP A O 1
ATOM 700 N N . SER A 1 87 ? 3.206 -11.895 6.819 1.00 91.00 87 SER A N 1
ATOM 701 C CA . SER A 1 87 ? 1.934 -12.351 7.388 1.00 91.00 87 SER A CA 1
ATOM 702 C C . SER A 1 87 ? 1.189 -11.220 8.100 1.00 91.00 87 SER A C 1
ATOM 704 O O . SER A 1 87 ? -0.035 -11.258 8.195 1.00 91.00 87 SER A O 1
ATOM 706 N N . LYS A 1 88 ? 1.903 -10.172 8.540 1.00 93.38 88 LYS A N 1
ATOM 707 C CA . LYS A 1 88 ? 1.332 -9.020 9.248 1.00 93.38 88 LYS A CA 1
ATOM 708 C C . LYS A 1 88 ? 0.866 -7.934 8.265 1.00 93.38 88 LYS A C 1
ATOM 710 O O . LYS A 1 88 ? 1.684 -7.100 7.857 1.00 93.38 88 LYS A O 1
ATOM 715 N N . PRO A 1 89 ? -0.438 -7.848 7.922 1.00 93.94 89 PRO A N 1
ATOM 716 C CA . PRO A 1 89 ? -0.925 -7.005 6.827 1.00 93.94 89 PRO A CA 1
ATOM 717 C C . PRO A 1 89 ? -0.642 -5.515 7.007 1.00 93.94 89 PRO A C 1
ATOM 719 O O . PRO A 1 89 ? -0.409 -4.811 6.027 1.00 93.94 89 PRO A O 1
ATOM 722 N N . MET A 1 90 ? -0.658 -5.020 8.245 1.00 95.94 90 MET A N 1
ATOM 723 C CA . MET A 1 90 ? -0.517 -3.592 8.545 1.00 95.94 90 MET A CA 1
ATOM 724 C C . MET A 1 90 ? 0.942 -3.123 8.653 1.00 95.94 90 MET A C 1
ATOM 726 O O . MET A 1 90 ? 1.196 -2.027 9.152 1.00 95.94 90 MET A O 1
ATOM 730 N N . THR A 1 91 ? 1.919 -3.946 8.264 1.00 95.88 91 THR A N 1
ATOM 731 C CA . THR A 1 91 ? 3.338 -3.557 8.253 1.00 95.88 91 THR A CA 1
ATOM 732 C C . THR A 1 91 ? 3.718 -2.909 6.926 1.00 95.88 91 THR A C 1
ATOM 734 O O . THR A 1 91 ? 3.145 -3.201 5.875 1.00 95.88 91 THR A O 1
ATOM 737 N N . ALA A 1 92 ? 4.721 -2.028 6.952 1.00 94.81 92 ALA A N 1
ATOM 738 C CA . ALA A 1 92 ? 5.221 -1.396 5.734 1.00 94.81 92 ALA A CA 1
ATOM 739 C C . ALA A 1 92 ? 5.820 -2.418 4.747 1.00 94.81 92 ALA A C 1
ATOM 741 O O . ALA A 1 92 ? 5.702 -2.214 3.537 1.00 94.81 92 ALA A O 1
ATOM 742 N N . GLY A 1 93 ? 6.406 -3.511 5.252 1.00 93.75 93 GLY A N 1
ATOM 743 C CA . GLY A 1 93 ? 6.944 -4.607 4.444 1.00 93.75 93 GLY A CA 1
ATOM 744 C C . GLY A 1 93 ? 5.850 -5.376 3.708 1.00 93.75 93 GLY A C 1
ATOM 745 O O . GLY A 1 93 ? 5.858 -5.433 2.478 1.00 93.75 93 GLY A O 1
ATOM 746 N N . ALA A 1 94 ? 4.821 -5.851 4.425 1.00 95.44 94 ALA A N 1
ATOM 747 C CA . ALA A 1 94 ? 3.674 -6.517 3.802 1.00 95.44 94 ALA A CA 1
ATOM 748 C C . ALA A 1 94 ? 2.977 -5.613 2.773 1.00 95.44 94 ALA A C 1
ATOM 750 O O . ALA A 1 94 ? 2.693 -6.040 1.653 1.00 95.44 94 ALA A O 1
ATOM 751 N N . LEU A 1 95 ? 2.759 -4.338 3.107 1.00 96.62 95 LEU A N 1
ATOM 752 C CA . LEU A 1 95 ? 2.183 -3.370 2.175 1.00 96.62 95 LEU A CA 1
ATOM 753 C C . LEU A 1 95 ? 3.061 -3.182 0.935 1.00 96.62 95 LEU A C 1
ATOM 755 O O . LEU A 1 95 ? 2.562 -3.253 -0.184 1.00 96.62 95 LEU A O 1
ATOM 759 N N . SER A 1 96 ? 4.372 -3.004 1.097 1.00 95.12 96 SER A N 1
ATOM 760 C CA . SER A 1 96 ? 5.284 -2.842 -0.041 1.00 95.12 96 SER A CA 1
ATOM 761 C C . SER A 1 96 ? 5.288 -4.092 -0.921 1.00 95.12 96 SER A C 1
ATOM 763 O O . SER A 1 96 ? 5.091 -3.991 -2.132 1.00 95.12 96 SER A O 1
ATOM 765 N N . ARG A 1 97 ? 5.397 -5.280 -0.321 1.00 94.56 97 ARG A N 1
ATOM 766 C CA . ARG A 1 97 ? 5.340 -6.560 -1.027 1.00 94.56 97 ARG A CA 1
ATOM 767 C C . ARG A 1 97 ? 4.059 -6.711 -1.843 1.00 94.56 97 ARG A C 1
ATOM 769 O O . ARG A 1 97 ? 4.119 -6.930 -3.053 1.00 94.56 97 ARG A O 1
ATOM 776 N N . TYR A 1 98 ? 2.908 -6.626 -1.187 1.00 96.31 98 TYR A N 1
ATOM 777 C CA . TYR A 1 98 ? 1.640 -7.012 -1.798 1.00 96.31 98 TYR A CA 1
ATOM 778 C C . TYR A 1 98 ? 1.001 -5.910 -2.636 1.00 96.31 98 TYR A C 1
ATOM 780 O O . TYR A 1 98 ? 0.220 -6.223 -3.530 1.00 96.31 98 TYR A O 1
ATOM 788 N N . VAL A 1 99 ? 1.330 -4.641 -2.379 1.00 95.94 99 VAL A N 1
ATOM 789 C CA . VAL A 1 99 ? 0.751 -3.497 -3.096 1.00 95.94 99 VAL A CA 1
ATOM 790 C C . VAL A 1 99 ? 1.683 -2.993 -4.201 1.00 95.94 99 VAL A C 1
ATOM 792 O O . VAL A 1 99 ? 1.204 -2.663 -5.284 1.00 95.94 99 VAL A O 1
ATOM 795 N N . LEU A 1 100 ? 3.002 -2.968 -3.971 1.00 95.25 100 LEU A N 1
ATOM 796 C CA . LEU A 1 100 ? 3.978 -2.402 -4.920 1.00 95.25 100 LEU A CA 1
ATOM 797 C C . LEU A 1 100 ? 4.766 -3.454 -5.707 1.00 95.25 100 LEU A C 1
ATOM 799 O O . LEU A 1 100 ? 5.214 -3.165 -6.814 1.00 95.25 100 LEU A O 1
ATOM 803 N N . TRP A 1 101 ? 4.916 -4.669 -5.172 1.00 94.62 101 TRP A N 1
ATOM 804 C CA . TRP A 1 101 ? 5.748 -5.727 -5.763 1.00 94.62 101 TRP A CA 1
ATOM 805 C C . TRP A 1 101 ? 4.984 -7.017 -6.106 1.00 94.62 101 TRP A C 1
ATOM 807 O O . TRP A 1 101 ? 5.591 -8.066 -6.322 1.00 94.62 101 TRP A O 1
ATOM 817 N N . ASN A 1 102 ? 3.652 -6.963 -6.184 1.00 93.81 102 ASN A N 1
ATOM 818 C CA . ASN A 1 102 ? 2.810 -8.140 -6.420 1.00 93.81 102 ASN A CA 1
ATOM 819 C C . ASN A 1 102 ? 2.372 -8.286 -7.881 1.00 93.81 102 ASN A C 1
ATOM 821 O O . ASN A 1 102 ? 2.849 -9.183 -8.583 1.00 93.81 102 ASN A O 1
ATOM 825 N N . LYS A 1 103 ? 1.477 -7.405 -8.345 1.00 93.56 103 LYS A N 1
ATOM 826 C CA . LYS A 1 103 ? 0.906 -7.411 -9.697 1.00 93.56 103 LYS A CA 1
ATOM 827 C C . LYS A 1 103 ? 1.411 -6.207 -10.514 1.00 93.56 103 LYS A C 1
ATOM 829 O O . LYS A 1 103 ? 1.795 -5.199 -9.920 1.00 93.56 103 LYS A O 1
ATOM 834 N N . PRO A 1 104 ? 1.382 -6.279 -11.862 1.00 91.56 104 PRO A N 1
ATOM 835 C CA . PRO A 1 104 ? 1.878 -5.206 -12.733 1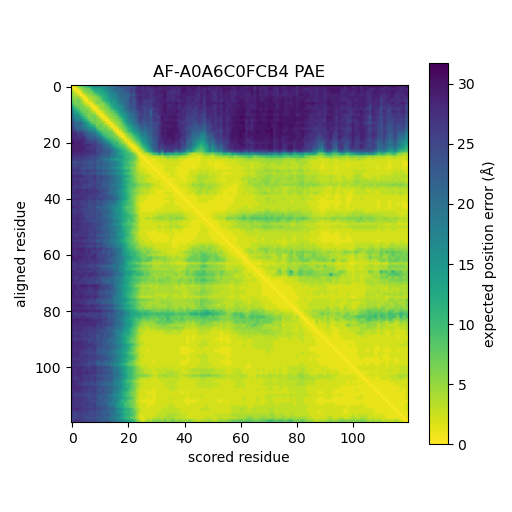.00 91.56 104 PRO A CA 1
ATOM 836 C C . PRO A 1 104 ? 1.096 -3.891 -12.634 1.00 91.56 104 PRO A C 1
ATOM 838 O O . PRO A 1 104 ? 1.561 -2.868 -13.123 1.00 91.56 104 PRO A O 1
ATOM 841 N N . SER A 1 105 ? -0.100 -3.904 -12.038 1.00 92.75 105 SER A N 1
ATOM 842 C CA . SER A 1 105 ? -0.896 -2.703 -11.796 1.00 92.75 105 SER A CA 1
ATOM 843 C C . SER A 1 105 ? -1.191 -2.537 -10.310 1.00 92.75 105 SER A C 1
ATOM 845 O O . SER A 1 105 ? -1.508 -3.497 -9.603 1.00 92.75 105 SER A O 1
ATOM 847 N N . LEU A 1 106 ? -1.134 -1.289 -9.840 1.00 93.00 106 LEU A N 1
ATOM 848 C CA . LEU A 1 106 ? -1.433 -0.945 -8.450 1.00 93.00 106 LEU A CA 1
ATOM 849 C C . LEU A 1 106 ? -2.851 -1.379 -8.055 1.00 93.00 106 LEU A C 1
ATOM 851 O O . LEU A 1 106 ? -3.054 -1.923 -6.973 1.00 93.00 106 LEU A O 1
ATOM 855 N N . LYS A 1 107 ? -3.830 -1.193 -8.950 1.00 94.00 107 LYS A N 1
ATOM 856 C CA . LYS A 1 107 ? -5.222 -1.596 -8.715 1.00 94.00 107 LYS A CA 1
ATOM 857 C C . LYS A 1 107 ? -5.333 -3.104 -8.491 1.00 94.00 107 LYS A C 1
ATOM 859 O O . LYS A 1 107 ? -5.957 -3.507 -7.515 1.00 94.00 107 LYS A O 1
ATOM 864 N N . ALA A 1 108 ? -4.714 -3.923 -9.346 1.00 95.00 108 ALA A N 1
ATOM 865 C CA . ALA A 1 108 ? -4.745 -5.376 -9.188 1.00 95.00 108 ALA A CA 1
ATOM 866 C C . ALA A 1 108 ? -4.057 -5.817 -7.890 1.00 95.00 108 ALA A C 1
ATOM 868 O O . ALA A 1 108 ? -4.592 -6.654 -7.170 1.00 95.00 108 ALA A O 1
ATOM 869 N N . SER A 1 109 ? -2.919 -5.206 -7.552 1.00 95.62 109 SER A N 1
ATOM 870 C CA . SER A 1 109 ? -2.213 -5.467 -6.295 1.00 95.62 109 SER A CA 1
ATOM 871 C C . SER A 1 109 ? -3.062 -5.119 -5.064 1.00 95.62 109 SER A C 1
ATOM 873 O O . SER A 1 109 ? -3.114 -5.898 -4.116 1.00 95.62 109 SER A O 1
ATOM 875 N N . ILE A 1 110 ? -3.783 -3.990 -5.084 1.00 96.44 110 ILE A N 1
ATOM 876 C CA . ILE A 1 110 ? -4.697 -3.588 -4.001 1.00 96.44 110 ILE A CA 1
ATOM 877 C C . ILE A 1 110 ? -5.849 -4.586 -3.846 1.00 96.44 110 ILE A C 1
ATOM 879 O O . ILE A 1 110 ? -6.186 -4.944 -2.719 1.00 96.44 110 ILE A O 1
ATOM 883 N N . GLN A 1 111 ? -6.456 -5.038 -4.948 1.00 96.06 111 GLN A N 1
ATOM 884 C CA . GLN A 1 111 ? -7.545 -6.019 -4.883 1.00 96.06 111 GLN A CA 1
ATOM 885 C C . GLN A 1 111 ? -7.057 -7.373 -4.353 1.00 96.06 111 GLN A C 1
ATOM 887 O O . GLN A 1 111 ? -7.710 -7.959 -3.492 1.00 96.06 111 GLN A O 1
ATOM 892 N N . ASP A 1 112 ? -5.882 -7.831 -4.796 1.00 96.31 112 ASP A N 1
ATOM 893 C CA . ASP A 1 112 ? -5.258 -9.056 -4.280 1.00 96.31 112 ASP A CA 1
ATOM 894 C C . ASP A 1 112 ? -4.965 -8.946 -2.779 1.00 96.31 112 ASP A C 1
ATOM 896 O O . ASP A 1 112 ? -5.304 -9.848 -2.019 1.00 96.31 112 ASP A O 1
ATOM 900 N N . TYR A 1 113 ? -4.415 -7.811 -2.330 1.00 96.94 113 TYR A N 1
ATOM 901 C CA . TYR A 1 113 ? -4.162 -7.547 -0.912 1.00 96.94 113 TYR A CA 1
ATOM 902 C C . TYR A 1 113 ? -5.449 -7.590 -0.079 1.00 96.94 113 TYR A C 1
ATOM 904 O O . TYR A 1 113 ? -5.495 -8.250 0.958 1.00 96.94 113 TYR A O 1
ATOM 912 N N . LYS A 1 114 ? -6.508 -6.910 -0.538 1.00 95.19 114 LYS A N 1
ATOM 913 C CA . LYS A 1 114 ? -7.807 -6.888 0.148 1.00 95.19 114 LYS A CA 1
ATOM 914 C C . LYS A 1 114 ? -8.399 -8.286 0.282 1.00 95.19 114 LYS A C 1
ATOM 916 O O . LYS A 1 114 ? -8.779 -8.673 1.382 1.00 95.19 114 LYS A O 1
ATOM 921 N N . LYS A 1 115 ? -8.389 -9.063 -0.806 1.00 95.31 115 LYS A N 1
ATOM 922 C CA . LYS A 1 115 ? -8.853 -10.455 -0.814 1.00 95.31 115 LYS A CA 1
ATOM 923 C C . LYS A 1 115 ? -8.022 -11.337 0.124 1.00 95.31 115 LYS A C 1
ATOM 925 O O . LYS A 1 115 ? -8.589 -12.101 0.894 1.00 95.31 115 LYS A O 1
ATOM 930 N N . ARG A 1 116 ? -6.692 -11.207 0.090 1.00 94.06 116 ARG A N 1
ATOM 931 C CA . ARG A 1 116 ? -5.754 -12.011 0.892 1.00 94.06 116 ARG A CA 1
ATOM 932 C C . ARG A 1 116 ? -5.945 -11.836 2.395 1.00 94.06 116 ARG A C 1
ATOM 934 O O . ARG A 1 116 ? -5.833 -12.807 3.130 1.00 94.06 116 ARG A O 1
ATOM 941 N N . PHE A 1 117 ? -6.198 -10.610 2.84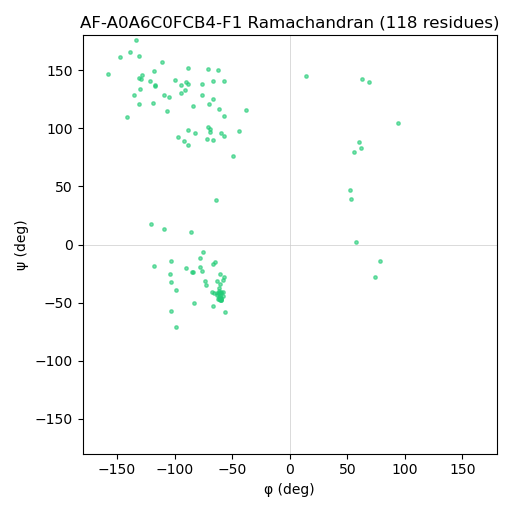1 1.00 94.31 117 PHE A N 1
ATOM 942 C CA . PHE A 1 117 ? -6.277 -10.273 4.265 1.00 94.31 117 PHE A CA 1
ATOM 943 C C . PHE A 1 117 ? -7.697 -9.954 4.743 1.00 94.31 117 PHE A C 1
ATOM 945 O O . PHE A 1 117 ? -7.871 -9.423 5.839 1.00 94.31 117 PHE A O 1
ATOM 952 N N . ASN A 1 118 ? -8.702 -10.280 3.925 1.00 93.50 118 ASN A N 1
ATOM 953 C CA . ASN A 1 118 ? -10.117 -10.071 4.215 1.00 93.50 118 ASN A CA 1
ATOM 954 C C . ASN A 1 118 ? -10.450 -8.621 4.631 1.00 93.50 118 ASN A C 1
ATOM 956 O O . ASN A 1 118 ? -11.128 -8.379 5.630 1.00 93.50 118 ASN A O 1
ATOM 960 N N . TYR A 1 119 ? -9.933 -7.648 3.875 1.00 93.06 119 TYR A N 1
ATOM 961 C CA . TYR A 1 119 ? -10.289 -6.240 4.040 1.00 93.06 119 TYR A CA 1
ATOM 962 C C . TYR A 1 119 ? -11.316 -5.799 3.003 1.00 93.06 119 TYR A C 1
ATOM 964 O O . TYR A 1 119 ? -11.196 -6.113 1.819 1.00 93.06 119 TYR A O 1
ATOM 972 N N . LEU A 1 120 ? -12.245 -4.955 3.449 1.00 87.69 120 LEU A N 1
ATOM 973 C CA . LEU A 1 120 ? -13.123 -4.161 2.592 1.00 87.69 120 LEU A CA 1
ATOM 974 C C . LEU A 1 120 ? -12.376 -3.002 1.917 1.00 87.69 120 LEU A C 1
ATOM 976 O O . LEU A 1 120 ? -11.467 -2.376 2.519 1.00 87.69 120 LEU A O 1
#

Sequence (120 aa):
MKTIGKNKRNTKKRSKKGGSSRANGKRVVFKKSTNSKKKYMAVFYENGKKIKTTHFGAAGMSDYTKHKDSARKQRYMNRHKATEDWSKPMTAGALSRYVLWNKPSLKASIQDYKKRFNYL

Secondary structure (DSSP, 8-state):
-----------------------S--EEEEEE-SSTTEEEEEEEEETTEEEEEEEEEESS---HHHH--HHHHHHHHHHHTTT--TT-TTSHHHHIIIIISSSSSHHHHHHHHHHHTT--

InterPro domains:
  IPR043930 Protein of unknown function DUF5754 [PF19058] (28-80)